Protein AF-A0A9W4Z7Y3-F1 (afdb_monomer_lite)

Secondary structure (DSSP, 8-state):
-EEPTTS-EE----PPPP---TTGGGG-SEEEEE-TTS-EEEEEESS-SSTTS-B---HHHHHHHHHHHTT---HHHHHHHHHHHHHHHHHHHHHH-HHHHHHHHHHHHHHTS-GGG--HHHHHHHHHHHHHHHHHHT-

pLDDT: mean 84.01, std 12.9, range [38.69, 96.25]

Radius of gyration: 20.85 Å; chains: 1; bounding box: 59×3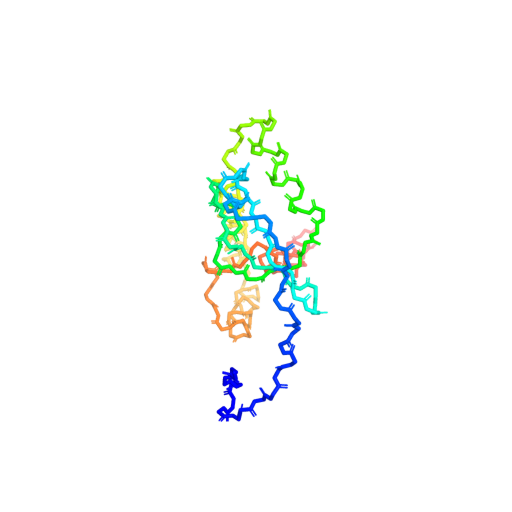0×49 Å

Structure (mmCIF, N/CA/C/O backbone):
data_AF-A0A9W4Z7Y3-F1
#
_entry.id   AF-A0A9W4Z7Y3-F1
#
loop_
_atom_site.group_PDB
_atom_site.id
_atom_site.type_symbol
_atom_site.label_atom_id
_atom_site.label_alt_id
_atom_site.label_comp_id
_atom_site.label_asym_id
_atom_site.label_entity_id
_atom_site.label_seq_id
_atom_site.pdbx_PDB_ins_code
_atom_site.Cartn_x
_atom_site.Cartn_y
_atom_site.Cartn_z
_atom_site.occupancy
_atom_site.B_iso_or_equiv
_atom_site.auth_seq_id
_atom_site.auth_comp_id
_atom_site.auth_asym_id
_atom_site.auth_atom_id
_atom_site.pdbx_PDB_model_num
ATOM 1 N N . MET A 1 1 ? 26.391 -11.371 -1.135 1.00 51.75 1 MET A N 1
ATOM 2 C CA . MET A 1 1 ? 25.980 -12.023 0.123 1.00 51.75 1 MET A CA 1
ATOM 3 C C . MET A 1 1 ? 25.133 -10.999 0.850 1.00 51.75 1 MET A C 1
ATOM 5 O O . MET A 1 1 ? 25.633 -9.903 1.049 1.00 51.75 1 MET A O 1
ATOM 9 N N . GLU A 1 2 ? 23.871 -11.297 1.132 1.00 53.78 2 GLU A N 1
ATOM 10 C CA . GLU A 1 2 ? 23.024 -10.445 1.979 1.00 53.78 2 GLU A CA 1
ATOM 11 C C . GLU A 1 2 ? 22.953 -11.084 3.368 1.00 53.78 2 GLU A C 1
ATOM 13 O O . GLU A 1 2 ? 22.974 -12.313 3.492 1.00 53.78 2 GLU A O 1
ATOM 18 N N . GLN A 1 3 ? 22.937 -10.249 4.404 1.00 47.44 3 GLN A N 1
ATOM 19 C CA . GLN A 1 3 ? 22.754 -10.687 5.783 1.00 47.44 3 GLN A CA 1
ATOM 20 C C . GLN A 1 3 ? 21.274 -11.022 5.981 1.00 47.44 3 GLN A C 1
ATOM 22 O O . GLN A 1 3 ? 20.418 -10.191 5.679 1.00 47.44 3 GLN A O 1
ATOM 27 N N . ASP A 1 4 ? 20.959 -12.225 6.465 1.00 56.19 4 ASP A N 1
ATOM 28 C CA . ASP A 1 4 ? 19.601 -12.496 6.935 1.00 56.19 4 ASP A CA 1
ATOM 29 C C . ASP A 1 4 ? 19.304 -11.694 8.220 1.00 56.19 4 ASP A C 1
ATOM 31 O O . ASP A 1 4 ? 20.208 -11.170 8.880 1.00 56.19 4 ASP A O 1
ATOM 35 N N . ALA A 1 5 ? 18.028 -11.614 8.607 1.00 57.44 5 ALA A N 1
ATOM 36 C CA . ALA A 1 5 ? 17.591 -10.927 9.828 1.00 57.44 5 ALA A CA 1
ATOM 37 C C . ALA A 1 5 ? 18.186 -11.512 11.134 1.00 57.44 5 ALA A C 1
ATOM 39 O O . ALA A 1 5 ? 18.051 -10.910 12.195 1.00 57.44 5 ALA A O 1
ATOM 40 N N . ASN A 1 6 ? 18.864 -12.663 11.061 1.00 60.41 6 ASN A N 1
ATOM 41 C CA . ASN A 1 6 ? 19.522 -13.359 12.165 1.00 60.41 6 ASN A CA 1
ATOM 42 C C . ASN A 1 6 ? 21.063 -13.266 12.092 1.00 60.41 6 ASN A C 1
ATOM 44 O O . ASN A 1 6 ? 21.759 -13.981 12.819 1.00 60.41 6 ASN A O 1
ATOM 48 N N . GLY A 1 7 ? 21.615 -12.421 11.212 1.00 63.78 7 GLY A N 1
ATOM 49 C CA . GLY A 1 7 ? 23.057 -12.227 11.048 1.00 63.78 7 GLY A CA 1
ATOM 50 C C . GLY A 1 7 ? 23.787 -13.372 10.335 1.00 63.78 7 GLY A C 1
ATOM 51 O O . GLY A 1 7 ? 25.019 -13.361 10.275 1.00 63.78 7 GLY A O 1
ATOM 52 N N . ARG A 1 8 ? 23.075 -14.367 9.788 1.00 60.84 8 ARG A N 1
ATOM 53 C CA . ARG A 1 8 ? 23.675 -15.472 9.030 1.00 60.84 8 ARG A CA 1
ATOM 54 C C . ARG A 1 8 ? 23.760 -15.100 7.553 1.00 60.84 8 ARG A C 1
ATOM 56 O O . ARG A 1 8 ? 22.810 -14.633 6.932 1.00 60.84 8 ARG A O 1
ATOM 63 N N . MET A 1 9 ? 24.941 -15.314 6.984 1.00 60.25 9 MET A N 1
ATOM 64 C CA . MET A 1 9 ? 25.221 -15.052 5.575 1.00 60.25 9 MET A CA 1
ATOM 65 C C . MET A 1 9 ? 24.636 -16.189 4.735 1.00 60.25 9 MET A C 1
ATOM 67 O O . MET A 1 9 ? 25.198 -17.284 4.694 1.00 60.25 9 MET A O 1
ATOM 71 N N . ALA A 1 10 ? 23.504 -15.946 4.075 1.00 60.38 10 ALA A N 1
ATOM 72 C CA . ALA A 1 10 ? 22.901 -16.916 3.169 1.00 60.38 10 ALA A CA 1
ATOM 73 C C . ALA A 1 10 ? 23.460 -16.730 1.741 1.00 60.38 10 ALA A C 1
ATOM 75 O O . ALA A 1 10 ? 23.416 -15.621 1.192 1.00 60.38 10 ALA A O 1
ATOM 76 N N . PRO A 1 11 ? 23.999 -17.782 1.095 1.00 58.44 11 PRO A N 1
ATOM 77 C CA . PRO A 1 11 ? 24.400 -17.706 -0.303 1.00 58.44 11 PRO A CA 1
ATOM 78 C C . PRO A 1 11 ? 23.151 -17.635 -1.195 1.00 58.44 11 PRO A C 1
ATOM 80 O O . PRO A 1 11 ? 22.526 -18.648 -1.501 1.00 58.44 11 PRO A O 1
ATOM 83 N N . ARG A 1 12 ? 22.785 -16.426 -1.636 1.00 63.69 12 ARG A N 1
ATOM 84 C CA . ARG A 1 12 ? 21.776 -16.226 -2.687 1.00 63.69 12 ARG A CA 1
ATOM 85 C C . ARG A 1 12 ? 22.430 -16.476 -4.046 1.00 63.69 12 ARG A C 1
ATOM 87 O O . ARG A 1 12 ? 23.490 -15.920 -4.339 1.00 63.69 12 ARG A O 1
ATOM 94 N N . LYS A 1 13 ? 21.810 -17.321 -4.874 1.00 60.44 13 LYS A N 1
ATOM 95 C CA . LYS A 1 13 ? 22.258 -17.598 -6.245 1.00 60.44 13 LYS A CA 1
ATOM 96 C C . LYS A 1 13 ? 22.138 -16.313 -7.065 1.00 60.44 13 LYS A C 1
ATOM 98 O O . LYS A 1 13 ? 21.058 -15.978 -7.540 1.00 60.44 13 LYS A O 1
ATOM 103 N N . VAL A 1 14 ? 23.242 -15.587 -7.211 1.00 59.47 14 VAL A N 1
ATOM 104 C CA . VAL A 1 14 ? 23.355 -14.504 -8.189 1.00 59.47 14 VAL A CA 1
ATOM 105 C C . VAL A 1 14 ? 23.280 -15.150 -9.567 1.00 59.47 14 VAL A C 1
ATOM 107 O O . VAL A 1 14 ? 24.196 -15.856 -9.986 1.00 59.47 14 VAL A O 1
ATOM 110 N N . GLY A 1 15 ? 22.134 -14.999 -10.231 1.00 62.41 15 GLY A N 1
ATOM 111 C CA . GLY A 1 15 ? 22.005 -15.342 -11.642 1.00 62.41 15 GLY A CA 1
ATOM 112 C C . GLY A 1 15 ? 23.044 -14.582 -12.470 1.00 62.41 15 GLY A C 1
ATOM 113 O O . GLY A 1 15 ? 23.605 -13.578 -12.028 1.00 62.41 15 GLY A O 1
ATOM 114 N N . THR A 1 16 ? 23.323 -15.062 -13.678 1.00 64.75 16 THR A N 1
ATOM 115 C CA . THR A 1 16 ? 24.136 -14.310 -14.643 1.00 64.75 16 THR A CA 1
ATOM 116 C C . THR A 1 16 ? 23.540 -12.918 -14.840 1.00 64.75 16 THR A C 1
ATOM 118 O O . THR A 1 16 ? 22.321 -12.800 -14.978 1.00 64.75 16 THR A O 1
ATOM 121 N N . LYS A 1 17 ? 24.382 -11.873 -14.853 1.00 61.97 17 LYS A N 1
ATOM 122 C CA . LYS A 1 17 ? 23.940 -10.491 -15.086 1.00 61.97 17 LYS A CA 1
ATOM 123 C C . LYS A 1 17 ? 23.094 -10.450 -16.372 1.00 61.97 17 LYS A C 1
ATOM 125 O O . LYS A 1 17 ? 23.582 -10.929 -17.399 1.00 61.97 17 LYS A O 1
ATOM 130 N N . PRO A 1 18 ? 21.852 -9.940 -16.335 1.00 66.62 18 PRO A N 1
ATOM 131 C CA . PRO A 1 18 ? 21.030 -9.848 -17.533 1.00 66.62 18 PRO A CA 1
ATOM 132 C C . PRO A 1 18 ? 21.741 -8.975 -18.573 1.00 66.62 18 PRO A C 1
ATOM 134 O O . PRO A 1 18 ? 22.258 -7.904 -18.248 1.00 66.62 18 PRO A O 1
ATOM 137 N N . VAL A 1 19 ? 21.800 -9.453 -19.817 1.00 75.31 19 VAL A N 1
ATOM 138 C CA . VAL A 1 19 ? 22.310 -8.669 -20.947 1.00 75.31 19 VAL A CA 1
ATOM 139 C C . VAL A 1 19 ? 21.183 -7.741 -21.379 1.00 75.31 19 VAL A C 1
ATOM 141 O O . VAL A 1 19 ? 20.292 -8.133 -22.128 1.00 75.31 19 VAL A O 1
ATOM 144 N N . GLN A 1 20 ? 21.187 -6.531 -20.837 1.00 72.75 20 GLN A N 1
ATOM 145 C CA . GLN A 1 20 ? 20.266 -5.463 -21.202 1.00 72.75 20 GLN A CA 1
ATOM 146 C C . GLN A 1 20 ? 21.030 -4.432 -22.035 1.00 72.75 20 GLN A C 1
ATOM 148 O O . GLN A 1 20 ? 22.223 -4.229 -21.816 1.00 72.75 20 GLN A O 1
ATOM 153 N N . LYS A 1 21 ? 20.359 -3.812 -23.011 1.00 82.06 21 LYS A N 1
ATOM 154 C CA . LYS A 1 21 ? 20.929 -2.694 -23.771 1.00 82.06 21 LYS A CA 1
ATOM 155 C C . LYS A 1 21 ? 21.303 -1.578 -22.789 1.00 82.06 21 LYS A C 1
ATOM 157 O O . LYS A 1 21 ? 20.499 -1.253 -21.911 1.00 82.06 21 LYS A O 1
ATOM 162 N N . ASP A 1 22 ? 22.493 -1.008 -22.953 1.00 78.19 22 ASP A N 1
ATOM 163 C CA . ASP A 1 22 ? 22.920 0.147 -22.165 1.00 78.19 22 ASP A CA 1
ATOM 164 C C . ASP A 1 22 ? 21.886 1.277 -22.292 1.00 78.19 22 ASP A C 1
ATOM 166 O O . ASP A 1 22 ? 21.285 1.469 -23.350 1.00 78.19 22 ASP A O 1
ATOM 170 N N . GLU A 1 23 ? 21.643 1.984 -21.187 1.00 81.00 23 GLU A N 1
ATOM 171 C CA . GLU A 1 23 ? 20.716 3.124 -21.093 1.00 81.00 23 GLU A CA 1
ATOM 172 C C . GLU A 1 23 ? 19.222 2.825 -21.316 1.00 81.00 23 GLU A C 1
ATOM 174 O O . GLU A 1 23 ? 18.405 3.738 -21.224 1.00 81.00 23 GLU A O 1
ATOM 179 N N . LEU A 1 24 ? 18.818 1.563 -21.507 1.00 84.00 24 LEU A N 1
ATOM 180 C CA . LEU A 1 24 ? 17.409 1.204 -21.723 1.00 84.00 24 LEU A CA 1
ATOM 181 C C . LEU A 1 24 ? 16.486 1.668 -20.577 1.00 84.00 24 LEU A C 1
ATOM 183 O O . LEU A 1 24 ? 15.333 2.018 -20.799 1.00 84.00 24 LEU A O 1
ATOM 187 N N . GLU A 1 25 ? 16.997 1.729 -19.348 1.00 80.56 25 GLU A N 1
ATOM 188 C CA . GLU A 1 25 ? 16.252 2.230 -18.188 1.00 80.56 25 GLU A CA 1
ATOM 189 C C . GLU A 1 25 ? 15.830 3.707 -18.327 1.00 80.56 25 GLU A C 1
ATOM 191 O O . GLU A 1 25 ? 14.819 4.121 -17.753 1.00 80.56 25 GLU A O 1
ATOM 196 N N . TYR A 1 26 ? 16.536 4.515 -19.125 1.00 85.06 26 TYR A N 1
ATOM 197 C CA . TYR A 1 26 ? 16.142 5.900 -19.395 1.00 85.06 26 TYR A CA 1
ATOM 198 C C . TYR A 1 26 ? 14.919 6.006 -20.313 1.00 85.06 26 TYR A C 1
ATOM 200 O O . TYR A 1 26 ? 14.198 6.997 -20.216 1.00 85.06 26 TYR A O 1
ATOM 208 N N . GLU A 1 27 ? 14.628 4.977 -21.113 1.00 89.19 27 GLU A N 1
ATOM 209 C CA . GLU A 1 27 ? 13.490 4.942 -22.041 1.00 89.19 27 GLU A CA 1
ATOM 210 C C . GLU A 1 27 ? 12.141 4.670 -21.333 1.00 89.19 27 GLU A C 1
ATOM 212 O O . GLU A 1 27 ? 11.081 4.835 -21.934 1.00 89.19 27 GLU A O 1
ATOM 217 N N . PHE A 1 28 ? 12.151 4.292 -20.048 1.00 90.81 28 PHE A N 1
ATOM 218 C CA . PHE A 1 28 ? 10.939 3.952 -19.290 1.00 90.81 28 PHE A CA 1
ATOM 219 C C . PHE A 1 28 ? 10.591 4.977 -18.212 1.00 90.81 28 PHE A C 1
ATOM 221 O O . PHE A 1 28 ? 11.470 5.592 -17.619 1.00 90.81 28 PHE A O 1
ATOM 228 N N . MET A 1 29 ? 9.304 5.126 -17.891 1.00 90.88 29 MET A N 1
ATOM 229 C CA . MET A 1 29 ? 8.867 5.916 -16.727 1.00 90.88 29 MET A CA 1
ATOM 230 C C . MET A 1 29 ? 8.840 5.098 -15.432 1.00 90.88 29 MET A C 1
ATOM 232 O O . MET A 1 29 ? 8.969 5.664 -14.353 1.00 90.88 29 MET A O 1
ATOM 236 N N . LEU A 1 30 ? 8.681 3.780 -15.541 1.00 92.06 30 LEU A N 1
ATOM 237 C CA . LEU A 1 30 ? 8.553 2.855 -14.422 1.00 92.06 30 LEU A CA 1
ATOM 238 C C . LEU A 1 30 ? 9.276 1.556 -14.772 1.00 92.06 30 LEU A C 1
ATOM 240 O O . LEU A 1 30 ? 9.075 1.010 -15.857 1.00 92.06 30 LEU A O 1
ATOM 244 N N . ASN A 1 31 ? 10.105 1.067 -13.855 1.00 92.19 31 ASN A N 1
ATOM 245 C CA . ASN A 1 31 ? 10.836 -0.182 -13.998 1.00 92.19 31 ASN A CA 1
ATOM 246 C C . ASN A 1 31 ? 10.724 -1.017 -12.718 1.00 92.19 31 ASN A C 1
ATOM 248 O O . ASN A 1 31 ? 11.074 -0.556 -11.627 1.00 92.19 31 ASN A O 1
ATOM 252 N N . PHE A 1 32 ? 10.261 -2.258 -12.871 1.00 93.12 32 PHE A N 1
ATOM 253 C CA . PHE A 1 32 ? 10.163 -3.237 -11.795 1.00 93.12 32 PHE A CA 1
ATOM 254 C C . PHE A 1 32 ? 11.229 -4.316 -11.956 1.00 93.12 32 PHE A C 1
ATOM 256 O O . PHE A 1 32 ? 11.290 -5.013 -12.968 1.00 93.12 32 PHE A O 1
ATOM 263 N N . VAL A 1 33 ? 12.006 -4.522 -10.901 1.00 91.12 33 VAL A N 1
ATOM 264 C CA . VAL A 1 33 ? 12.896 -5.669 -10.746 1.00 91.12 33 VAL A CA 1
ATOM 265 C C . VAL A 1 33 ? 12.149 -6.734 -9.960 1.00 91.12 33 VAL A C 1
ATOM 267 O O . VAL A 1 33 ? 11.832 -6.529 -8.791 1.00 91.12 33 VAL A O 1
ATOM 270 N N . ILE A 1 34 ? 11.856 -7.861 -10.605 1.00 92.38 34 ILE A N 1
ATOM 271 C CA . ILE A 1 34 ? 11.109 -8.971 -10.004 1.00 92.38 34 ILE A CA 1
ATOM 272 C C . ILE A 1 34 ? 12.085 -10.073 -9.610 1.00 92.38 34 ILE A C 1
ATOM 274 O O . ILE A 1 34 ? 12.858 -10.552 -10.443 1.00 92.38 34 ILE A O 1
ATOM 278 N N . ASP A 1 35 ? 12.045 -10.479 -8.346 1.00 90.38 35 ASP A N 1
ATOM 279 C CA . ASP A 1 35 ? 12.874 -11.565 -7.846 1.00 90.38 35 ASP A CA 1
ATOM 280 C C . ASP A 1 35 ? 12.222 -12.952 -8.000 1.00 90.38 35 ASP A C 1
ATOM 282 O O . ASP A 1 35 ? 11.133 -13.115 -8.557 1.00 90.38 35 ASP A O 1
ATOM 286 N N . ILE A 1 36 ? 12.928 -13.986 -7.532 1.00 89.88 36 ILE A N 1
ATOM 287 C CA . ILE A 1 36 ? 12.493 -15.386 -7.648 1.00 89.88 36 ILE A CA 1
ATOM 288 C C . ILE A 1 36 ? 11.208 -15.691 -6.867 1.00 89.88 36 ILE A C 1
ATOM 290 O O . ILE A 1 36 ? 10.491 -16.622 -7.223 1.00 89.88 36 ILE A O 1
ATOM 294 N N . ASP A 1 37 ? 10.890 -14.893 -5.848 1.00 92.19 37 ASP A N 1
ATOM 295 C CA . ASP A 1 37 ? 9.686 -15.041 -5.030 1.00 92.19 37 ASP A CA 1
ATOM 296 C C . ASP A 1 37 ? 8.494 -14.261 -5.625 1.00 92.19 37 ASP A C 1
ATOM 298 O O . ASP A 1 37 ? 7.421 -14.139 -5.013 1.00 92.19 37 ASP A O 1
ATOM 302 N N . HIS A 1 38 ? 8.668 -13.770 -6.860 1.00 92.94 38 HIS A N 1
ATOM 303 C CA . HIS A 1 38 ? 7.743 -12.918 -7.602 1.00 92.94 38 HIS A CA 1
ATOM 304 C C . HIS A 1 38 ? 7.449 -11.596 -6.889 1.00 92.94 38 HIS A C 1
ATOM 306 O O . HIS A 1 38 ? 6.358 -11.035 -7.035 1.00 92.94 38 HIS A O 1
ATOM 312 N N . VAL A 1 39 ? 8.408 -11.106 -6.104 1.00 94.25 39 VAL A N 1
ATOM 313 C CA . VAL A 1 39 ? 8.328 -9.810 -5.441 1.00 94.25 39 VAL A CA 1
ATOM 314 C C . VAL A 1 39 ? 9.020 -8.779 -6.323 1.00 94.25 39 VAL A C 1
ATOM 316 O O . VAL A 1 39 ? 10.169 -8.949 -6.724 1.00 94.25 39 VAL A O 1
ATOM 319 N N . ALA A 1 40 ? 8.291 -7.721 -6.660 1.00 94.38 40 ALA A N 1
ATOM 320 C CA . ALA A 1 40 ? 8.761 -6.614 -7.469 1.00 94.38 40 ALA A CA 1
ATOM 321 C C . ALA A 1 40 ? 9.232 -5.458 -6.587 1.00 94.38 40 ALA A C 1
ATOM 323 O O . ALA A 1 40 ? 8.504 -5.007 -5.703 1.00 94.38 40 ALA A O 1
ATOM 324 N N . THR A 1 41 ? 10.413 -4.939 -6.893 1.00 93.19 41 THR A N 1
ATOM 325 C CA . THR A 1 41 ? 10.958 -3.697 -6.341 1.00 93.19 41 THR A CA 1
ATOM 326 C C . THR A 1 41 ? 11.127 -2.698 -7.477 1.00 93.19 41 THR A C 1
ATOM 328 O O . THR A 1 41 ? 11.539 -3.067 -8.574 1.00 93.19 41 THR A O 1
ATOM 331 N N . THR A 1 42 ? 10.819 -1.427 -7.247 1.00 93.00 42 THR A N 1
ATOM 332 C CA . THR A 1 42 ? 11.026 -0.368 -8.241 1.00 93.00 42 THR A CA 1
ATOM 333 C C . THR A 1 42 ? 12.501 0.023 -8.321 1.00 93.00 42 THR A C 1
ATOM 335 O O . THR A 1 42 ? 13.057 0.474 -7.320 1.00 93.00 42 THR A O 1
ATOM 338 N N . SER A 1 43 ? 13.136 -0.108 -9.490 1.00 89.69 43 SER A N 1
ATOM 339 C CA . SER A 1 43 ? 14.467 0.489 -9.733 1.00 89.69 43 SER A CA 1
ATOM 340 C C . SER A 1 43 ? 14.371 1.913 -10.282 1.00 89.69 43 SER A C 1
ATOM 342 O O . SER A 1 43 ? 15.260 2.727 -10.050 1.00 89.69 43 SER A O 1
ATOM 344 N N . LYS A 1 44 ? 13.262 2.222 -10.961 1.00 91.00 44 LYS A N 1
ATOM 345 C CA . LYS A 1 44 ? 12.901 3.549 -11.455 1.00 91.00 44 LYS A CA 1
ATOM 346 C C . LYS A 1 44 ? 11.398 3.729 -11.327 1.00 91.00 44 LYS A C 1
ATOM 348 O O . LYS A 1 44 ? 10.654 2.845 -11.743 1.00 91.00 44 LYS A O 1
ATOM 353 N N . ASP A 1 45 ? 10.958 4.862 -10.801 1.00 92.25 45 ASP A N 1
ATOM 354 C CA . ASP A 1 45 ? 9.542 5.211 -10.745 1.00 92.25 45 ASP A CA 1
ATOM 355 C C . ASP A 1 45 ? 9.356 6.732 -10.812 1.00 92.25 45 ASP A C 1
ATOM 357 O O . ASP A 1 45 ? 9.430 7.434 -9.812 1.00 92.25 45 ASP A O 1
ATOM 361 N N . ASN A 1 46 ? 9.089 7.255 -12.006 1.00 90.31 46 ASN A N 1
ATOM 362 C CA . ASN A 1 46 ? 8.760 8.668 -12.191 1.00 90.31 46 ASN A CA 1
ATOM 363 C C . ASN A 1 46 ? 7.301 8.986 -11.811 1.00 90.31 46 ASN A C 1
ATOM 365 O O . ASN A 1 46 ? 6.936 10.157 -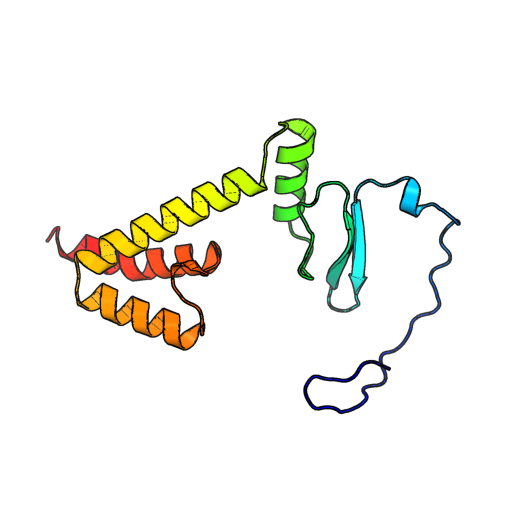11.751 1.00 90.31 46 ASN A O 1
ATOM 369 N N . THR A 1 47 ? 6.461 7.968 -11.592 1.00 90.06 47 THR A N 1
ATOM 370 C CA . THR A 1 47 ? 5.057 8.129 -11.173 1.00 90.06 47 THR A CA 1
ATOM 371 C C . THR A 1 47 ? 4.943 8.334 -9.664 1.00 90.06 47 THR A C 1
ATOM 373 O O . THR A 1 47 ? 3.934 8.840 -9.178 1.00 90.06 47 THR A O 1
ATOM 376 N N . GLN A 1 48 ? 5.982 7.930 -8.925 1.00 89.69 48 GLN A N 1
ATOM 377 C CA . GLN A 1 48 ? 6.044 7.857 -7.468 1.00 89.69 48 GLN A CA 1
ATOM 378 C C . GLN A 1 48 ? 4.988 6.926 -6.843 1.00 89.69 48 GLN A C 1
ATOM 380 O O . GLN A 1 48 ? 4.879 6.874 -5.620 1.00 89.69 48 GLN A O 1
ATOM 385 N N . LEU A 1 49 ? 4.184 6.201 -7.629 1.00 91.31 49 LEU A N 1
ATOM 386 C CA . LEU A 1 49 ? 3.057 5.393 -7.145 1.00 91.31 49 LEU A CA 1
ATOM 387 C C . LEU A 1 49 ? 3.489 4.103 -6.439 1.00 91.31 49 LEU A C 1
ATOM 389 O O . LEU A 1 49 ? 2.715 3.547 -5.658 1.00 91.31 49 LEU A O 1
ATOM 393 N N . PHE A 1 50 ? 4.691 3.609 -6.728 1.00 91.81 50 PHE A N 1
ATOM 394 C CA . PHE A 1 50 ? 5.153 2.283 -6.320 1.00 91.81 50 PHE A CA 1
ATOM 395 C C . PHE A 1 50 ? 6.450 2.319 -5.504 1.00 91.81 50 PHE A C 1
ATOM 397 O O . PHE A 1 50 ? 7.034 1.270 -5.229 1.00 91.81 50 PHE A O 1
ATOM 404 N N . GLU A 1 51 ? 6.879 3.509 -5.086 1.00 81.75 51 GLU A N 1
ATOM 405 C CA . GLU A 1 51 ? 8.050 3.697 -4.238 1.00 81.75 51 GLU A CA 1
ATOM 406 C C . GLU A 1 51 ? 7.877 3.067 -2.846 1.00 81.75 51 GLU A C 1
ATOM 408 O O . GLU A 1 51 ? 6.793 3.021 -2.261 1.00 81.75 51 GLU A O 1
ATOM 413 N N . GLY A 1 52 ? 8.997 2.632 -2.269 1.00 73.12 52 GLY A N 1
ATOM 414 C CA . GLY A 1 52 ? 9.119 2.446 -0.826 1.00 73.12 52 GLY A CA 1
ATOM 415 C C . GLY A 1 52 ? 8.869 1.039 -0.292 1.00 73.12 52 GLY A C 1
ATOM 416 O O . GLY A 1 52 ? 9.360 0.766 0.796 1.00 73.12 52 GLY A O 1
ATOM 417 N N . ASN A 1 53 ? 8.204 0.124 -1.014 1.00 79.38 53 ASN A N 1
ATOM 418 C CA . ASN A 1 53 ? 8.038 -1.260 -0.540 1.00 79.38 53 ASN A CA 1
ATOM 419 C C . ASN A 1 53 ? 7.982 -2.306 -1.669 1.00 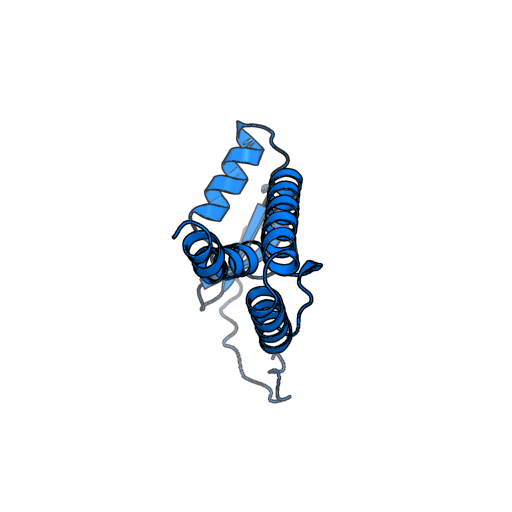79.38 53 ASN A C 1
ATOM 421 O O . ASN A 1 53 ? 7.164 -2.172 -2.584 1.00 79.38 53 ASN A O 1
ATOM 425 N N . PRO A 1 54 ? 8.774 -3.394 -1.576 1.00 90.31 54 PRO A N 1
ATOM 426 C CA . PRO A 1 54 ? 8.640 -4.540 -2.464 1.00 90.31 54 PRO A CA 1
ATOM 427 C C . PRO A 1 54 ? 7.232 -5.145 -2.387 1.00 90.31 54 PRO A C 1
ATOM 429 O O . PRO A 1 54 ? 6.699 -5.387 -1.303 1.00 90.31 54 PRO A O 1
ATOM 432 N N . GLN A 1 55 ? 6.621 -5.410 -3.538 1.00 92.31 55 GLN A N 1
ATOM 433 C CA . GLN A 1 55 ? 5.252 -5.917 -3.629 1.00 92.31 55 GLN A CA 1
ATOM 434 C C . GLN A 1 55 ? 5.099 -6.910 -4.775 1.00 92.31 55 GLN A C 1
ATOM 436 O O . GLN A 1 55 ? 5.825 -6.862 -5.761 1.00 92.31 55 GLN A O 1
ATOM 441 N N . LYS A 1 56 ? 4.115 -7.807 -4.697 1.00 94.31 56 LYS A N 1
ATOM 442 C CA . LYS A 1 56 ? 3.755 -8.624 -5.862 1.00 94.31 56 LYS A CA 1
ATOM 443 C C . LYS A 1 56 ? 2.989 -7.775 -6.870 1.00 94.31 56 LYS A C 1
ATOM 445 O O . LYS A 1 56 ? 2.083 -7.036 -6.487 1.00 94.31 56 LYS A O 1
ATOM 450 N N . ILE A 1 57 ? 3.299 -7.931 -8.155 1.00 94.81 57 ILE A N 1
ATOM 451 C CA . ILE A 1 57 ? 2.508 -7.306 -9.218 1.00 94.81 57 ILE A CA 1
ATOM 452 C C . ILE A 1 57 ? 1.138 -7.985 -9.270 1.00 94.81 57 ILE A C 1
ATOM 454 O O . ILE A 1 57 ? 1.030 -9.191 -9.484 1.00 94.81 57 ILE A O 1
ATOM 458 N N . THR A 1 58 ? 0.084 -7.203 -9.052 1.00 95.00 58 THR A N 1
ATOM 459 C CA . THR A 1 58 ? -1.313 -7.654 -9.097 1.00 95.00 58 THR A CA 1
ATOM 460 C C . THR A 1 58 ? -2.131 -6.740 -10.008 1.00 95.00 58 THR A C 1
ATOM 462 O O . THR A 1 58 ? -1.642 -5.703 -10.455 1.00 95.00 58 THR A O 1
ATOM 465 N N . ALA A 1 59 ? -3.400 -7.084 -10.251 1.00 96.25 59 ALA A N 1
ATOM 466 C CA . ALA A 1 59 ? -4.317 -6.236 -11.018 1.00 96.25 59 ALA A CA 1
ATOM 467 C C . ALA A 1 59 ? -4.460 -4.811 -10.442 1.00 96.25 59 ALA A C 1
ATOM 469 O O . ALA A 1 59 ? -4.795 -3.884 -11.175 1.00 96.25 59 ALA A O 1
ATOM 470 N N . ASP A 1 60 ? -4.183 -4.624 -9.148 1.00 93.19 60 ASP A N 1
ATOM 471 C CA . ASP A 1 60 ? -4.207 -3.310 -8.512 1.00 93.19 60 ASP A CA 1
ATOM 472 C C . ASP A 1 60 ? -3.141 -2.356 -9.070 1.00 93.19 60 ASP A C 1
ATOM 474 O O . ASP A 1 60 ? -3.442 -1.197 -9.334 1.00 93.19 60 ASP A O 1
ATOM 478 N N . VAL A 1 61 ? -1.943 -2.865 -9.386 1.00 94.25 61 VAL A N 1
ATOM 479 C CA . VAL A 1 61 ? -0.871 -2.083 -10.033 1.00 94.25 61 VAL A CA 1
ATOM 480 C C . VAL A 1 61 ? -1.357 -1.504 -11.362 1.00 94.25 61 VAL A C 1
ATOM 482 O O . VAL A 1 61 ? -1.197 -0.313 -11.622 1.00 94.25 61 VAL A O 1
ATOM 485 N N . GLY A 1 62 ? -2.014 -2.330 -12.183 1.00 94.19 62 GLY A N 1
ATOM 486 C CA . GLY A 1 62 ? -2.588 -1.893 -13.455 1.00 94.19 62 GLY A CA 1
ATOM 487 C C . GLY A 1 62 ? -3.703 -0.861 -13.279 1.00 94.19 62 GLY A C 1
ATOM 488 O O . GLY A 1 62 ? -3.777 0.093 -14.047 1.00 94.19 62 GLY A O 1
ATOM 489 N N . ARG A 1 63 ? -4.537 -1.004 -12.241 1.00 95.38 63 ARG A N 1
ATOM 490 C CA . ARG A 1 63 ? -5.586 -0.026 -11.919 1.00 95.38 63 ARG A CA 1
ATOM 491 C C . ARG A 1 63 ? -4.998 1.331 -11.538 1.00 95.38 63 ARG A C 1
ATOM 493 O O . ARG A 1 63 ? -5.453 2.334 -12.078 1.00 95.38 63 ARG A O 1
ATOM 500 N N . LYS A 1 64 ? -3.982 1.356 -10.669 1.00 94.38 64 LYS A N 1
ATOM 501 C CA . LYS A 1 64 ? -3.281 2.591 -10.281 1.00 94.38 64 LYS A CA 1
ATOM 502 C C . LYS A 1 64 ? -2.655 3.277 -11.494 1.00 94.38 64 LYS A C 1
ATOM 504 O O . LYS A 1 64 ? -2.847 4.471 -11.691 1.00 94.38 64 LYS A O 1
ATOM 509 N N . LEU A 1 65 ? -1.978 2.506 -12.349 1.00 94.94 65 LEU A N 1
ATOM 510 C CA . LEU A 1 65 ? -1.408 3.022 -13.594 1.00 94.94 65 LEU A CA 1
ATOM 511 C C . LEU A 1 65 ? -2.476 3.590 -14.526 1.00 94.94 65 LEU A C 1
ATOM 513 O O . LEU A 1 65 ? -2.275 4.666 -15.068 1.00 94.94 65 LEU A O 1
ATOM 517 N N . TYR A 1 66 ? -3.608 2.906 -14.694 1.00 95.38 66 TYR A N 1
ATOM 518 C CA . TYR A 1 66 ? -4.707 3.393 -15.527 1.00 95.38 66 TYR A CA 1
ATOM 519 C C . TYR A 1 66 ? -5.308 4.695 -14.984 1.00 95.38 66 TYR A C 1
ATOM 521 O O . TYR A 1 66 ? -5.492 5.649 -15.732 1.00 95.38 66 TYR A O 1
ATOM 529 N N . GLN A 1 67 ? -5.582 4.759 -13.679 1.00 95.19 67 GLN A N 1
ATOM 530 C CA . GLN A 1 67 ? -6.107 5.966 -13.036 1.00 95.19 67 GLN A CA 1
ATOM 531 C C . GLN A 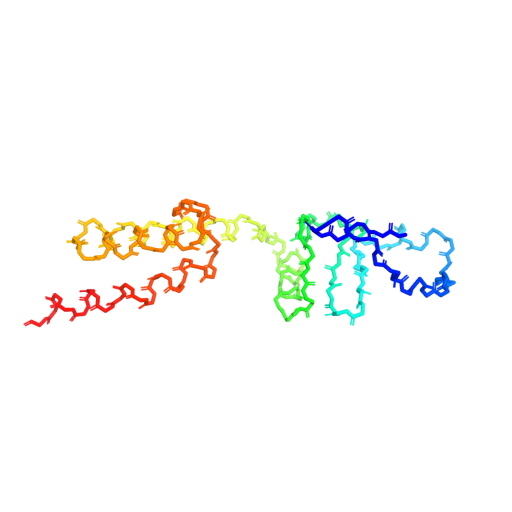1 67 ? -5.158 7.156 -13.195 1.00 95.19 67 GLN A C 1
ATOM 533 O O . GLN A 1 67 ? -5.606 8.274 -13.435 1.00 95.19 67 GLN A O 1
ATOM 538 N N . TRP A 1 68 ? -3.854 6.912 -13.106 1.00 93.88 68 TRP A N 1
ATOM 539 C CA . TRP A 1 68 ? -2.855 7.955 -13.275 1.00 93.88 68 TRP A CA 1
ATOM 540 C C . TRP A 1 68 ? -2.663 8.363 -14.746 1.00 93.88 68 TRP A C 1
ATOM 542 O O . TRP A 1 68 ? -2.732 9.547 -15.060 1.00 93.88 68 TRP A O 1
ATOM 552 N N . LEU A 1 69 ? -2.471 7.399 -15.655 1.00 93.25 69 LEU A N 1
ATOM 553 C CA . LEU A 1 69 ? -2.185 7.653 -17.075 1.00 93.25 69 LEU A CA 1
ATOM 554 C C . LEU A 1 69 ? -3.395 8.182 -17.844 1.00 93.25 69 LEU A C 1
ATOM 556 O O . LEU A 1 69 ? -3.267 9.147 -18.589 1.00 93.25 69 LEU A O 1
ATOM 560 N N . GLU A 1 70 ? -4.545 7.522 -17.703 1.00 94.50 70 GLU A N 1
ATOM 561 C CA . GLU A 1 70 ? -5.714 7.781 -18.549 1.00 94.50 70 GLU A CA 1
ATOM 562 C C . GLU A 1 70 ? -6.626 8.846 -17.939 1.00 94.50 70 GLU A C 1
ATOM 564 O O . GLU A 1 70 ? -7.185 9.677 -18.649 1.00 94.50 70 GLU A O 1
ATOM 569 N N . LEU A 1 71 ? -6.786 8.830 -16.612 1.00 93.88 71 LEU A N 1
ATOM 570 C CA . LEU A 1 71 ? -7.718 9.723 -15.918 1.00 93.88 71 LEU A CA 1
ATOM 571 C C . LEU A 1 71 ? -7.033 10.942 -15.288 1.00 93.88 71 LEU A C 1
ATOM 573 O O . LEU A 1 71 ? -7.727 11.857 -14.850 1.00 93.88 71 LEU A O 1
ATOM 577 N N . GLY A 1 72 ? -5.696 10.965 -15.225 1.00 91.62 72 GLY A N 1
ATOM 578 C CA . GLY A 1 72 ? -4.939 12.051 -14.598 1.00 91.62 72 GLY A CA 1
ATOM 579 C C . GLY A 1 72 ? -5.225 12.214 -13.102 1.00 91.62 72 GLY A C 1
ATOM 580 O O . GLY A 1 72 ? -5.086 13.314 -12.571 1.00 91.62 72 GLY A O 1
ATOM 581 N N . LEU A 1 73 ? -5.672 11.148 -12.430 1.00 92.56 73 LEU A N 1
ATOM 582 C CA . LEU A 1 73 ? -6.023 11.190 -11.014 1.00 92.56 73 LEU A CA 1
ATOM 583 C C . LEU A 1 73 ? -4.774 11.137 -10.135 1.00 92.56 73 LEU A C 1
ATOM 585 O O . LEU A 1 73 ? -3.834 10.381 -10.399 1.00 92.56 73 LEU A O 1
ATOM 589 N N . ASP A 1 74 ? -4.816 11.878 -9.029 1.00 92.81 74 ASP A N 1
ATOM 590 C CA . ASP A 1 74 ? -3.856 11.715 -7.943 1.00 92.81 74 ASP A CA 1
ATOM 591 C C . ASP A 1 74 ? -4.251 10.500 -7.093 1.00 92.81 74 ASP A C 1
ATOM 593 O O . ASP A 1 74 ? -5.002 10.585 -6.120 1.00 92.81 74 ASP A O 1
ATOM 597 N N . VAL A 1 75 ? -3.754 9.334 -7.506 1.00 91.88 75 VAL A N 1
ATOM 598 C CA . VAL A 1 75 ? -4.041 8.050 -6.854 1.00 91.88 75 VAL A CA 1
ATOM 599 C C . VAL A 1 75 ? -3.625 8.064 -5.381 1.00 91.88 75 VAL A C 1
ATOM 601 O O . VAL A 1 75 ? -4.320 7.478 -4.555 1.00 91.88 75 VAL A O 1
ATOM 604 N N . LYS A 1 76 ? -2.528 8.748 -5.024 1.00 89.81 76 LYS A N 1
ATOM 605 C CA . LYS A 1 76 ? -2.074 8.816 -3.629 1.00 89.81 76 LYS A CA 1
ATOM 606 C C . LYS A 1 76 ? -3.050 9.613 -2.774 1.00 89.81 76 LYS A C 1
ATOM 608 O O . LYS A 1 76 ? -3.405 9.155 -1.690 1.00 89.81 76 LYS A O 1
ATOM 613 N N . ALA A 1 77 ? -3.500 10.765 -3.272 1.00 91.69 77 ALA A N 1
ATOM 614 C CA . ALA A 1 77 ? -4.481 11.586 -2.572 1.00 91.69 77 ALA A CA 1
ATOM 615 C C . ALA A 1 77 ? -5.807 10.834 -2.368 1.00 91.69 77 ALA A C 1
ATOM 617 O O . ALA A 1 77 ? -6.371 10.862 -1.275 1.00 91.69 77 ALA A O 1
ATOM 618 N N . GLU A 1 78 ? -6.275 10.100 -3.382 1.00 91.88 78 GLU A N 1
ATOM 619 C CA . GLU A 1 78 ? -7.483 9.269 -3.283 1.00 91.88 78 GLU A CA 1
ATOM 620 C C . GLU A 1 78 ? -7.331 8.136 -2.253 1.00 91.88 78 GLU A C 1
ATOM 622 O O . GLU A 1 78 ? -8.224 7.900 -1.432 1.00 91.88 78 GLU A O 1
ATOM 627 N N . GLU A 1 79 ? -6.187 7.445 -2.240 1.00 91.06 79 GLU A N 1
ATOM 628 C CA . GLU A 1 79 ? -5.901 6.405 -1.247 1.00 91.06 79 GLU A CA 1
ATOM 629 C C . GLU A 1 79 ? -5.828 6.974 0.178 1.00 91.06 79 GLU A C 1
ATOM 631 O O . GLU A 1 79 ? -6.358 6.371 1.117 1.00 91.06 79 GLU A O 1
ATOM 636 N N . GLU A 1 80 ? -5.226 8.151 0.355 1.00 91.12 80 GLU A N 1
ATOM 637 C CA . GLU A 1 80 ? -5.144 8.826 1.650 1.00 91.12 80 GLU A CA 1
ATOM 638 C C . GLU A 1 80 ? -6.512 9.328 2.136 1.00 91.12 80 GLU A C 1
ATOM 640 O O . GLU A 1 80 ? -6.852 9.157 3.314 1.00 91.12 80 GLU A O 1
ATOM 645 N N . ALA A 1 81 ? -7.335 9.874 1.238 1.00 93.38 81 ALA A N 1
ATOM 646 C CA . ALA A 1 81 ? -8.704 10.277 1.539 1.00 93.38 81 ALA A CA 1
ATOM 647 C C . ALA A 1 81 ? -9.552 9.070 1.967 1.00 93.38 81 ALA A C 1
ATOM 649 O O . ALA A 1 81 ? -10.231 9.116 3.000 1.00 93.38 81 ALA A O 1
ATOM 650 N N . LYS A 1 82 ? -9.444 7.947 1.241 1.00 93.50 82 LYS A N 1
ATOM 651 C CA . LYS A 1 82 ? -10.102 6.687 1.609 1.00 93.50 82 LYS A CA 1
ATOM 652 C C . LYS A 1 82 ? -9.635 6.192 2.978 1.00 93.50 82 LYS A C 1
ATOM 654 O O . LYS A 1 82 ? -10.469 5.837 3.812 1.00 93.50 82 LYS A O 1
ATOM 659 N N . ARG A 1 83 ? -8.321 6.185 3.237 1.00 93.56 83 ARG A N 1
ATOM 660 C CA . ARG A 1 83 ? -7.760 5.783 4.538 1.00 93.56 83 ARG A CA 1
ATOM 661 C C . ARG A 1 83 ? -8.331 6.643 5.662 1.00 93.56 83 ARG A C 1
ATOM 663 O O . ARG A 1 83 ? -8.814 6.102 6.650 1.00 93.56 83 ARG A O 1
ATOM 670 N N . THR A 1 84 ? -8.320 7.962 5.495 1.00 92.94 84 THR A N 1
ATOM 671 C CA . THR A 1 84 ? -8.805 8.911 6.506 1.00 92.94 84 THR A CA 1
ATOM 672 C C . THR A 1 84 ? -10.287 8.696 6.806 1.00 92.94 84 THR A C 1
ATOM 674 O O . THR A 1 84 ? -10.679 8.648 7.971 1.00 92.94 84 THR A O 1
ATOM 677 N N . SER A 1 85 ? -11.105 8.474 5.772 1.00 94.25 85 SER A N 1
ATOM 678 C CA . SER A 1 85 ? -12.521 8.135 5.945 1.00 94.25 85 SER A CA 1
ATOM 679 C C . SER A 1 85 ? -12.717 6.830 6.726 1.00 94.25 85 SER A C 1
ATOM 681 O O . SER A 1 85 ? -13.555 6.769 7.625 1.00 94.25 85 SER A O 1
ATOM 683 N N . LEU A 1 86 ? -11.932 5.788 6.434 1.00 93.00 86 LEU A N 1
ATOM 684 C CA . LEU A 1 86 ? -12.006 4.517 7.159 1.00 93.00 86 LEU A CA 1
ATOM 685 C C . LEU A 1 86 ? -11.581 4.658 8.625 1.00 93.00 86 LEU A C 1
ATOM 687 O O . LEU A 1 86 ? -12.248 4.117 9.505 1.00 93.00 86 LEU A O 1
ATOM 691 N N . VAL A 1 87 ? -10.514 5.413 8.902 1.00 93.12 87 VAL A N 1
ATOM 692 C CA . VAL A 1 87 ? -10.082 5.716 10.276 1.00 93.12 87 VAL A CA 1
ATOM 693 C C . VAL A 1 87 ? -11.212 6.399 11.043 1.00 93.12 87 VAL A C 1
ATOM 695 O O . VAL A 1 87 ? -11.542 5.969 12.146 1.00 93.12 87 VAL A O 1
ATOM 698 N N . GLN A 1 88 ? -11.856 7.408 10.449 1.00 92.06 88 GLN A N 1
ATOM 699 C CA . GLN A 1 88 ? -12.981 8.111 11.070 1.00 92.06 88 GLN A CA 1
ATOM 700 C C . GLN A 1 88 ? -14.160 7.176 11.364 1.00 92.06 88 GLN A C 1
ATOM 702 O O . GLN A 1 88 ? -14.731 7.243 12.450 1.00 92.06 88 GLN A O 1
ATOM 707 N N . GLN A 1 89 ? -14.500 6.274 10.440 1.00 90.00 89 GLN A N 1
ATOM 708 C CA . GLN A 1 89 ? -15.570 5.294 10.648 1.00 90.00 89 GLN A CA 1
ATOM 709 C C . GLN A 1 89 ? -15.252 4.322 11.788 1.00 90.00 89 GLN A C 1
ATOM 711 O O . GLN A 1 89 ? -16.101 4.081 12.646 1.00 90.00 89 GLN A O 1
ATOM 716 N N . VAL A 1 90 ? -14.027 3.791 11.829 1.00 89.31 90 VAL A N 1
ATOM 717 C CA . VAL A 1 90 ? -13.583 2.901 12.910 1.00 89.31 90 VAL A CA 1
ATOM 718 C C . VAL A 1 90 ? -13.580 3.643 14.246 1.00 89.31 90 VAL A C 1
ATOM 720 O O . VAL A 1 90 ? -14.069 3.108 15.240 1.00 89.31 90 VAL A O 1
ATOM 723 N N . MET A 1 91 ? -13.089 4.886 14.274 1.00 89.12 91 MET A N 1
ATOM 724 C CA . MET A 1 91 ? -13.117 5.724 15.471 1.00 89.12 91 MET A CA 1
ATOM 725 C C . MET A 1 91 ? -14.547 5.993 15.941 1.00 89.12 91 MET A C 1
ATOM 727 O O . MET A 1 91 ? -14.794 5.880 17.135 1.00 89.12 91 MET A O 1
ATOM 731 N N . ALA A 1 92 ? -15.494 6.307 15.056 1.00 89.88 92 ALA A N 1
ATOM 732 C CA . ALA A 1 92 ? -16.886 6.549 15.442 1.00 89.88 92 ALA A CA 1
ATOM 733 C C . ALA A 1 92 ? -17.489 5.339 16.181 1.00 89.88 92 ALA A C 1
ATOM 735 O O . ALA A 1 92 ? -17.959 5.480 17.308 1.00 89.88 92 ALA A O 1
ATOM 736 N N . ILE A 1 93 ? -17.337 4.135 15.618 1.00 87.56 93 ILE A N 1
ATOM 737 C CA . ILE A 1 93 ? -17.823 2.890 16.241 1.00 87.56 93 ILE A CA 1
ATOM 738 C C . ILE A 1 93 ? -17.121 2.628 17.585 1.00 87.56 93 ILE A C 1
ATOM 740 O O . ILE A 1 93 ? -17.728 2.139 18.538 1.00 87.56 93 ILE A O 1
ATOM 744 N N . ALA A 1 94 ? -15.832 2.966 17.682 1.00 86.81 94 ALA A N 1
ATOM 745 C CA . ALA A 1 94 ? -15.061 2.835 18.916 1.00 86.81 94 ALA A CA 1
ATOM 746 C C . ALA A 1 94 ? -15.583 3.718 20.055 1.00 86.81 94 ALA A C 1
ATOM 748 O O . ALA A 1 94 ? -15.485 3.324 21.215 1.00 86.81 94 ALA A O 1
ATOM 749 N N . HIS A 1 95 ? -16.074 4.919 19.732 1.00 86.00 95 HIS A N 1
ATOM 750 C CA . HIS A 1 95 ? -16.606 5.858 20.720 1.00 86.00 95 HIS A CA 1
ATOM 751 C C . HIS A 1 95 ? -17.998 5.441 21.207 1.00 86.00 95 HIS A C 1
ATOM 753 O O . HIS A 1 95 ? -18.315 5.659 22.374 1.00 86.00 95 HIS A O 1
ATOM 759 N N . GLU A 1 96 ? -18.805 4.831 20.338 1.00 85.81 96 GLU A N 1
ATOM 760 C CA . GLU A 1 96 ? -20.162 4.372 20.660 1.00 85.81 96 GLU A CA 1
ATOM 761 C C . GLU A 1 96 ? -20.151 3.111 21.541 1.00 85.81 96 GLU A C 1
ATOM 763 O O . GLU A 1 96 ? -20.941 2.998 22.480 1.00 85.81 96 GLU A O 1
ATOM 768 N N . HIS A 1 97 ? -19.207 2.187 21.317 1.00 86.38 97 HIS A N 1
ATOM 769 C CA . HIS A 1 97 ? -19.166 0.913 22.038 1.00 86.38 97 HIS A CA 1
ATOM 770 C C . HIS A 1 97 ? -17.847 0.667 22.780 1.00 86.38 97 HIS A C 1
ATOM 772 O O . HIS A 1 97 ? -16.781 0.486 22.189 1.00 86.38 97 HIS A O 1
ATOM 778 N N . VAL A 1 98 ? -17.938 0.477 24.101 1.00 86.06 98 VAL A N 1
ATOM 779 C CA . VAL A 1 98 ? -16.794 0.111 24.963 1.00 86.06 98 VAL A CA 1
ATOM 780 C C . VAL A 1 98 ? -16.133 -1.206 24.517 1.00 86.06 98 VAL A C 1
ATOM 782 O O . VAL A 1 98 ? -14.920 -1.392 24.637 1.00 86.06 98 VAL A O 1
ATOM 785 N N . GLU A 1 99 ? -16.917 -2.143 23.985 1.00 85.38 99 GLU A N 1
ATOM 786 C CA . GLU A 1 99 ? -16.420 -3.424 23.469 1.00 85.38 99 GLU A CA 1
ATOM 787 C C . GLU A 1 99 ? -15.645 -3.263 22.155 1.00 85.38 99 GLU A C 1
ATOM 789 O O . GLU A 1 99 ? -14.618 -3.924 21.972 1.00 85.38 99 GLU A O 1
ATOM 794 N N . ALA A 1 100 ? -16.073 -2.340 21.287 1.00 85.81 100 ALA A N 1
ATOM 795 C CA . ALA A 1 100 ? -15.349 -1.974 20.073 1.00 85.81 100 ALA A CA 1
ATOM 796 C C . ALA A 1 100 ? -14.007 -1.309 20.410 1.00 85.81 100 ALA A C 1
ATOM 798 O O . ALA A 1 100 ? -12.981 -1.662 19.827 1.00 85.81 100 ALA A O 1
ATOM 799 N N . GLN A 1 101 ? -13.974 -0.432 21.420 1.00 87.88 101 GLN A N 1
ATOM 800 C CA . GLN A 1 101 ? -12.736 0.192 21.892 1.00 87.88 101 GLN A CA 1
ATOM 801 C C . GLN A 1 101 ? -11.710 -0.848 22.373 1.00 87.88 101 GLN A C 1
ATOM 803 O O . GLN A 1 101 ? -10.541 -0.800 21.985 1.00 87.88 101 GLN A O 1
ATOM 808 N N . LYS A 1 102 ? -12.144 -1.838 23.169 1.00 88.56 102 LYS A N 1
ATOM 809 C CA . LYS A 1 102 ? -11.275 -2.947 23.608 1.00 88.56 102 LYS A CA 1
ATOM 810 C C . LYS A 1 102 ? -10.764 -3.771 22.429 1.00 88.56 102 LYS A C 1
ATOM 812 O O . LYS A 1 102 ? -9.606 -4.184 22.425 1.00 88.56 102 LYS A O 1
ATOM 817 N N . LYS A 1 103 ? -11.610 -4.000 21.421 1.00 87.62 103 LYS A N 1
ATOM 818 C CA . LYS A 1 103 ? -11.212 -4.707 20.200 1.00 87.62 103 LYS A CA 1
ATOM 819 C C . LYS A 1 103 ? -10.150 -3.935 19.431 1.00 87.62 103 LYS A C 1
ATOM 821 O O . LYS A 1 103 ? -9.160 -4.538 19.038 1.00 87.62 103 LYS A O 1
ATOM 826 N N . ILE A 1 104 ? -10.298 -2.623 19.275 1.00 88.06 104 ILE A N 1
ATOM 827 C CA . ILE A 1 104 ? -9.297 -1.783 18.605 1.00 88.06 104 ILE A CA 1
ATOM 828 C C . ILE A 1 104 ? -7.963 -1.819 19.348 1.00 88.06 104 ILE A C 1
ATOM 830 O O . ILE A 1 104 ? -6.940 -2.032 18.710 1.00 88.06 104 ILE A O 1
ATOM 834 N N . GLN A 1 105 ? -7.958 -1.730 20.681 1.00 88.75 105 GLN A N 1
ATOM 835 C CA . GLN A 1 105 ? -6.724 -1.889 21.464 1.00 88.75 105 GLN A CA 1
ATOM 836 C C . GLN A 1 105 ? -6.061 -3.259 21.239 1.00 88.75 105 GLN A C 1
ATOM 838 O O . GLN A 1 105 ? -4.839 -3.350 21.131 1.00 88.75 105 GLN A O 1
ATOM 843 N N . GLU A 1 106 ? -6.856 -4.328 21.117 1.00 88.75 106 GLU A N 1
ATOM 844 C CA . GLU A 1 106 ? -6.361 -5.662 20.759 1.00 88.75 106 GLU A CA 1
ATOM 845 C C . GLU A 1 106 ? -5.737 -5.680 19.348 1.00 88.75 106 GLU A C 1
ATOM 847 O O . GLU A 1 106 ? -4.701 -6.319 19.144 1.00 88.75 106 GLU A O 1
ATOM 852 N N . PHE A 1 107 ? -6.331 -4.975 18.378 1.00 88.12 107 PHE A N 1
ATOM 853 C CA . PHE A 1 107 ? -5.754 -4.813 17.038 1.00 88.12 107 PHE A CA 1
ATOM 854 C C . PHE A 1 107 ? -4.452 -4.022 17.059 1.00 88.12 107 PHE A C 1
ATOM 856 O O . PHE A 1 107 ? -3.484 -4.485 16.463 1.00 88.12 107 PHE A O 1
ATOM 863 N N . GLU A 1 108 ? -4.408 -2.879 17.750 1.00 91.44 108 GLU A N 1
ATOM 864 C CA . GLU A 1 108 ? -3.200 -2.053 17.868 1.00 91.44 108 GLU A CA 1
ATOM 865 C C . GLU A 1 108 ? -2.041 -2.861 18.453 1.00 91.44 108 GLU A C 1
ATOM 867 O O . GLU A 1 108 ? -0.933 -2.854 17.918 1.00 91.44 108 GLU A O 1
ATOM 872 N N . TRP A 1 109 ? -2.315 -3.629 19.513 1.00 89.38 109 TRP A N 1
ATOM 873 C CA . TRP A 1 109 ? -1.325 -4.497 20.141 1.00 89.38 109 TRP A CA 1
ATOM 874 C C . TRP A 1 109 ? -0.803 -5.570 19.182 1.00 89.38 109 TRP A C 1
ATOM 876 O O . TRP A 1 109 ? 0.402 -5.784 19.078 1.00 89.38 109 TRP A O 1
ATOM 886 N N . LYS A 1 110 ? -1.701 -6.259 18.466 1.00 88.25 110 LYS A N 1
ATOM 887 C CA . LYS A 1 110 ? -1.315 -7.336 17.538 1.00 88.25 110 LYS A CA 1
ATOM 888 C C . LYS A 1 110 ? -0.580 -6.821 16.306 1.00 88.25 110 LYS A C 1
ATOM 890 O O . LYS A 1 110 ? 0.320 -7.497 15.820 1.00 88.25 110 LYS A O 1
ATOM 895 N N . ALA A 1 111 ? -0.989 -5.666 15.791 1.00 86.69 111 ALA A N 1
ATOM 896 C CA . ALA A 1 111 ? -0.366 -5.037 14.635 1.00 86.69 111 ALA A CA 1
ATOM 897 C C . ALA A 1 111 ? 0.932 -4.301 15.000 1.00 86.69 111 ALA A C 1
ATOM 899 O O . ALA A 1 111 ? 1.707 -3.985 14.103 1.00 86.69 111 ALA A O 1
ATOM 900 N N . ASN A 1 112 ? 1.166 -4.035 16.293 1.00 89.88 112 ASN A N 1
ATOM 901 C CA . ASN A 1 112 ? 2.222 -3.149 16.784 1.00 89.88 112 ASN A CA 1
ATOM 902 C C . ASN A 1 112 ? 2.220 -1.784 16.066 1.00 89.88 112 ASN A C 1
ATOM 904 O O . ASN A 1 112 ? 3.265 -1.228 15.736 1.00 89.88 112 ASN A O 1
ATOM 908 N N . LEU A 1 113 ? 1.020 -1.277 15.783 1.00 89.69 113 LEU A N 1
ATOM 909 C CA . LEU A 1 113 ? 0.766 -0.031 15.064 1.00 89.69 113 LEU A CA 1
ATOM 910 C C . LEU A 1 113 ? -0.384 0.697 15.757 1.00 89.69 113 LEU A C 1
ATOM 912 O O . LEU A 1 113 ? -1.250 0.064 16.367 1.00 89.69 113 LEU A O 1
ATOM 916 N N . LYS A 1 114 ? -0.401 2.025 15.660 1.00 90.69 114 LYS A N 1
ATOM 917 C CA . LYS A 1 114 ? -1.548 2.827 16.091 1.00 90.69 114 LYS A CA 1
ATOM 918 C C . LYS A 1 114 ? -2.607 2.866 15.008 1.00 90.69 114 LYS A C 1
ATOM 920 O O . LYS A 1 114 ? -2.282 2.721 13.834 1.00 90.69 114 LYS A O 1
ATOM 925 N N . LEU A 1 115 ? -3.867 3.062 15.403 1.00 86.19 115 LEU A N 1
ATOM 926 C CA . LEU A 1 115 ? -4.996 3.114 14.468 1.00 86.19 115 LEU A CA 1
ATOM 927 C C . LEU A 1 115 ? -4.763 4.109 13.315 1.00 86.19 115 LEU A C 1
ATOM 929 O O . LEU A 1 115 ? -5.160 3.846 12.184 1.00 86.19 115 LEU A O 1
ATOM 933 N N . GLU A 1 116 ? -4.085 5.221 13.597 1.00 87.69 116 GLU A N 1
ATOM 934 C CA . GLU A 1 116 ? -3.721 6.263 12.627 1.00 87.69 116 GLU A CA 1
ATOM 935 C C . GLU A 1 116 ? -2.768 5.757 11.528 1.00 87.69 116 GLU A C 1
ATOM 937 O O . GLU A 1 116 ? -2.850 6.188 10.377 1.00 87.69 116 GLU A O 1
ATOM 942 N N . ASP A 1 117 ? -1.922 4.781 11.860 1.00 88.25 117 ASP A N 1
ATOM 943 C CA . ASP A 1 117 ? -0.923 4.188 10.968 1.00 88.25 117 ASP A CA 1
ATOM 944 C C . ASP A 1 117 ? -1.422 2.906 10.287 1.00 88.25 117 ASP A C 1
ATOM 946 O O . ASP A 1 117 ? -0.671 2.221 9.583 1.00 88.25 117 ASP A O 1
ATOM 950 N N . PHE A 1 118 ? -2.687 2.528 10.489 1.00 90.25 118 PHE A N 1
ATOM 951 C CA . PHE A 1 118 ? -3.218 1.317 9.881 1.00 90.25 118 PHE A CA 1
ATOM 952 C C . PHE A 1 118 ? -3.292 1.445 8.357 1.00 90.25 118 PHE A C 1
ATOM 954 O O . PHE A 1 118 ? -3.736 2.442 7.784 1.00 90.25 118 PHE A O 1
ATOM 961 N N . THR A 1 119 ? -2.897 0.367 7.679 1.00 88.88 119 THR A N 1
ATOM 962 C CA . THR A 1 119 ? -3.095 0.238 6.232 1.00 88.88 119 THR A CA 1
ATOM 963 C C . THR A 1 119 ? -4.585 0.149 5.899 1.00 88.88 119 THR A C 1
ATOM 965 O O . THR A 1 119 ? -5.375 -0.342 6.705 1.00 88.88 119 THR A O 1
ATOM 968 N N . ILE A 1 120 ? -4.967 0.538 4.677 1.00 89.75 120 ILE A N 1
ATOM 969 C CA . ILE A 1 120 ? -6.359 0.450 4.192 1.00 89.75 120 ILE A CA 1
ATOM 970 C C . ILE A 1 120 ? -6.942 -0.953 4.420 1.00 89.75 120 ILE A C 1
ATOM 972 O O . ILE A 1 120 ? -8.034 -1.079 4.960 1.00 89.75 120 ILE A O 1
ATOM 976 N N . LYS A 1 121 ? -6.186 -2.015 4.108 1.00 89.06 121 LYS A N 1
ATOM 977 C CA . LYS A 1 121 ? -6.631 -3.407 4.304 1.00 89.06 121 LYS A CA 1
ATOM 978 C C . LYS A 1 121 ? -6.891 -3.745 5.773 1.00 89.06 121 LYS A C 1
ATOM 980 O O . LYS A 1 121 ? -7.830 -4.476 6.089 1.00 89.06 121 LYS A O 1
ATOM 985 N N . LEU A 1 122 ? -6.041 -3.245 6.671 1.00 88.94 122 LEU A N 1
ATOM 986 C CA . LEU A 1 122 ? -6.195 -3.470 8.105 1.00 88.94 122 LEU A CA 1
ATOM 987 C C . LEU A 1 122 ? -7.408 -2.705 8.647 1.00 88.94 122 LEU A C 1
ATOM 989 O O . LEU A 1 122 ? -8.151 -3.264 9.447 1.00 88.94 122 LEU A O 1
ATOM 993 N N . LEU A 1 123 ? -7.643 -1.482 8.163 1.00 91.19 123 LEU A N 1
ATOM 994 C CA . LEU A 1 123 ? -8.831 -0.691 8.488 1.00 91.19 123 LEU A CA 1
ATOM 995 C C . LEU A 1 123 ? -10.117 -1.342 7.972 1.00 91.19 123 LEU A C 1
ATOM 997 O O . LEU A 1 123 ? -11.073 -1.440 8.729 1.00 91.19 123 LEU A O 1
ATOM 1001 N N . GLU A 1 124 ? -10.135 -1.843 6.735 1.00 91.31 124 GLU A N 1
ATOM 1002 C CA . GLU A 1 124 ? -11.273 -2.587 6.173 1.00 91.31 124 GLU A CA 1
ATOM 1003 C C . GLU A 1 124 ? -11.574 -3.844 7.005 1.00 91.31 124 GLU A C 1
ATOM 1005 O O . GLU A 1 124 ? -12.718 -4.093 7.371 1.00 91.31 124 GLU A O 1
ATOM 1010 N N . THR A 1 125 ? -10.537 -4.595 7.392 1.00 89.88 125 THR A N 1
ATOM 1011 C CA . THR A 1 125 ? -10.689 -5.782 8.253 1.00 89.88 125 THR A CA 1
ATOM 1012 C C . THR A 1 125 ? -11.168 -5.419 9.661 1.00 89.88 125 THR A C 1
ATOM 1014 O O . THR A 1 125 ? -11.931 -6.166 10.276 1.00 89.88 125 THR A O 1
ATOM 1017 N N . ALA A 1 126 ? -10.686 -4.303 10.214 1.00 88.81 1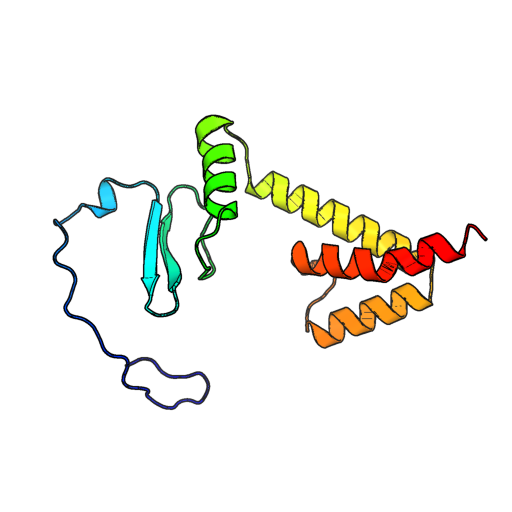26 ALA A N 1
ATOM 1018 C CA . ALA A 1 126 ? -11.134 -3.812 11.510 1.00 88.81 126 ALA A CA 1
ATOM 1019 C C . ALA A 1 126 ? -12.605 -3.391 11.438 1.00 88.81 126 ALA A C 1
ATOM 1021 O O . ALA A 1 126 ? -13.378 -3.791 12.301 1.00 88.81 126 ALA A O 1
ATOM 1022 N N . LEU A 1 127 ? -12.996 -2.658 10.394 1.00 89.50 127 LEU A N 1
ATOM 1023 C CA . LEU A 1 127 ? -14.365 -2.207 10.178 1.00 89.50 127 LEU A CA 1
ATOM 1024 C C . LEU A 1 127 ? -15.335 -3.390 10.063 1.00 89.50 127 LEU A C 1
ATOM 1026 O O . LEU A 1 127 ? -16.279 -3.446 10.839 1.00 89.50 127 LEU A O 1
ATOM 1030 N N . ASP A 1 128 ? -15.043 -4.376 9.210 1.00 89.12 128 ASP A N 1
ATOM 1031 C CA . ASP A 1 128 ? -15.851 -5.600 9.038 1.00 89.12 128 ASP A CA 1
ATOM 1032 C C . ASP A 1 128 ? -16.093 -6.332 10.372 1.00 89.12 128 ASP A C 1
ATOM 1034 O O . ASP A 1 128 ? -17.209 -6.708 10.728 1.00 89.12 128 ASP A O 1
ATOM 1038 N N . ARG A 1 129 ? -15.053 -6.453 11.203 1.00 86.56 129 ARG A N 1
ATOM 1039 C CA . ARG A 1 129 ? -15.177 -7.086 12.526 1.00 86.56 129 ARG A CA 1
ATOM 1040 C C . ARG A 1 129 ? -15.922 -6.232 13.548 1.00 86.56 129 ARG A C 1
ATOM 1042 O O . ARG A 1 129 ? -16.401 -6.772 14.547 1.00 86.56 129 ARG A O 1
ATOM 1049 N N . LEU A 1 130 ? -15.978 -4.921 13.336 1.00 85.88 130 LEU A N 1
ATOM 1050 C CA . LEU A 1 130 ? -16.674 -3.977 14.200 1.00 85.88 130 LEU A CA 1
ATOM 1051 C C . LEU A 1 130 ? -18.131 -3.737 13.764 1.00 85.88 130 LEU A C 1
ATOM 1053 O O . LEU A 1 130 ? -18.940 -3.336 14.597 1.00 85.88 130 LEU A O 1
ATOM 1057 N N . GLU A 1 131 ? -18.511 -4.053 12.522 1.00 80.88 131 GLU A N 1
ATOM 1058 C CA . GLU A 1 131 ? -19.899 -3.943 12.036 1.00 80.88 131 GLU A CA 1
ATOM 1059 C C . GLU A 1 131 ? -20.892 -4.780 12.855 1.00 80.88 131 GLU A C 1
ATOM 1061 O O . GLU A 1 131 ? -22.050 -4.393 13.021 1.00 80.88 131 GLU A O 1
ATOM 1066 N N . VAL A 1 132 ? -20.431 -5.876 13.464 1.00 80.25 132 VAL A N 1
ATOM 1067 C CA . VAL A 1 132 ? -21.240 -6.718 14.364 1.00 80.25 132 VAL A CA 1
ATOM 1068 C C . VAL A 1 132 ? -21.810 -5.922 15.548 1.00 80.25 132 VAL A C 1
ATOM 1070 O O . VAL A 1 132 ? -22.847 -6.299 16.097 1.00 80.25 132 VAL A O 1
ATOM 1073 N N . PHE A 1 133 ? -21.156 -4.829 15.953 1.00 72.12 133 PHE A N 1
ATOM 1074 C CA . PHE A 1 133 ? -21.628 -3.976 17.044 1.00 72.12 133 PHE A CA 1
ATOM 1075 C C . PHE A 1 133 ? -22.726 -3.005 16.594 1.00 72.12 133 PHE A C 1
ATOM 1077 O O . PHE A 1 133 ? -23.702 -2.859 17.323 1.00 72.12 133 PHE A O 1
ATOM 1084 N N . LYS A 1 134 ? -22.670 -2.488 15.356 1.00 67.62 134 LYS A N 1
ATOM 1085 C CA . LYS A 1 134 ? -23.760 -1.680 14.774 1.00 67.62 134 LYS A CA 1
ATOM 1086 C C . LYS A 1 134 ? -25.075 -2.459 14.688 1.00 67.62 134 LYS A C 1
ATOM 1088 O O . LYS A 1 134 ? -26.132 -1.945 15.026 1.00 67.62 134 LYS A O 1
ATOM 1093 N N . MET A 1 135 ? -25.019 -3.734 14.290 1.00 60.06 135 MET A N 1
ATOM 1094 C CA . MET A 1 135 ? -26.225 -4.565 14.136 1.00 60.06 135 MET A CA 1
ATOM 1095 C C . MET A 1 135 ? -26.889 -4.971 15.464 1.00 60.06 135 MET A C 1
ATOM 1097 O O . MET A 1 135 ? -28.001 -5.502 15.452 1.00 60.06 135 MET A O 1
ATOM 1101 N N . LYS A 1 136 ? -26.213 -4.793 16.607 1.00 57.25 136 LYS A N 1
ATOM 1102 C CA . LYS A 1 136 ? -26.765 -5.132 17.927 1.00 57.25 136 LYS A CA 1
ATOM 1103 C C . LYS A 1 136 ? -27.605 -4.015 18.542 1.00 57.25 136 LYS A C 1
ATOM 1105 O O . LYS A 1 136 ? -28.396 -4.327 19.421 1.00 57.25 136 LYS A O 1
ATOM 1110 N N . GLU A 1 137 ? -27.459 -2.769 18.096 1.00 52.19 137 GLU A N 1
ATOM 1111 C CA . GLU A 1 137 ? -28.285 -1.643 18.564 1.00 52.19 137 GLU A CA 1
ATOM 1112 C C . GLU A 1 137 ? -29.642 -1.537 17.853 1.00 52.19 137 GLU A C 1
ATOM 1114 O O . GLU A 1 137 ? -30.560 -0.918 18.382 1.00 52.19 137 GLU A O 1
ATOM 1119 N N . GLU A 1 138 ? -29.811 -2.172 16.689 1.00 48.69 138 GLU A N 1
ATOM 1120 C CA . GLU A 1 138 ? -31.074 -2.151 15.929 1.00 48.69 138 GLU A CA 1
ATOM 1121 C C . GLU A 1 138 ? -32.078 -3.258 16.333 1.00 48.69 138 GLU A C 1
ATOM 1123 O O . GLU A 1 138 ? -33.105 -3.431 15.672 1.00 48.69 138 GLU A O 1
ATOM 1128 N N . LYS A 1 139 ? -31.813 -4.017 17.406 1.00 38.69 139 LYS A N 1
ATOM 1129 C CA . LYS A 1 139 ? -32.725 -5.034 17.966 1.00 38.69 139 LYS A CA 1
ATOM 1130 C C . LYS A 1 139 ? -33.032 -4.779 19.432 1.0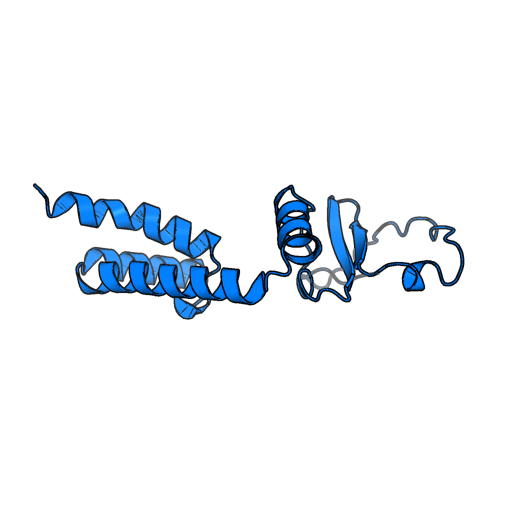0 38.69 139 LYS A C 1
ATOM 1132 O O . LYS A 1 139 ? -34.220 -4.947 19.787 1.00 38.69 139 LYS A O 1
#

Foldseek 3Di:
DDQDPVRDDDDDPPDDDDPDPPPVVVVDQWDWDADPVQWTDTPHHVPCPRPDDTHHDDVVVVVLVCCCPVVVDPPVVVQVVLLVVLLVLLVVLLVVDVVSVVVQVVLCVVVVHHSSPDHSVSSVVSNVVSVVVVVVVVD

Sequence (139 aa):
MEQDANGRMAPRKVGTKPVQKDELEYEFMLNFVIDIDHVATTSKDNTQLFEGNPQKITADVGRKLYQWLELGLDVKAEEEAKRTSLVQQVMAIAHEHVEAQKKIQEFEWKANLKLEDFTIKLLETALDRLEVFKMKEEK